Protein AF-A0A1Z9AT62-F1 (afdb_monomer_lite)

Radius of gyration: 22.99 Å; chains: 1; bounding box: 54×28×76 Å

Foldseek 3Di:
DPDPLLVVLVVVLVCLVVVLVVLVVQQQVCWDADPVRDIDGQQLSVLVSLLSQLVCVLVNLVSLCVVLDDCLPVPDDVVLCPDPVNVVVQQVPQDDVHTNVVSNVVSPVSSCCRPDPNVVVVNVCSQCVVHHSVVSVVSNVVSDDCVVVVVVVCVVVVND

Secondary structure (DSSP, 8-state):
--SHHHHHHHHHHHHHHHHHHHHHHHHHHT-EE-TTS-EE--HHHHHHHHHHHHHHHHHHHHHHHHHH-THHHH---HHHHH-TTTHHHHHHHH-SSS-HHHHHHHHHHHHHHHTSHHHHHHHHHHHHBTB-HHHHHHHHHHH---HHHHHHHHHHTT--

Structure (mmCIF, N/CA/C/O backbone):
data_AF-A0A1Z9AT62-F1
#
_entry.id   AF-A0A1Z9AT62-F1
#
loop_
_atom_site.group_PDB
_atom_site.id
_atom_site.type_symbol
_atom_site.label_atom_id
_atom_site.label_alt_id
_atom_site.label_comp_id
_atom_site.label_asym_id
_atom_site.label_entity_id
_atom_site.label_seq_id
_atom_site.pdbx_PDB_ins_code
_atom_site.Cartn_x
_atom_site.Cartn_y
_atom_site.Cartn_z
_atom_site.occupancy
_atom_site.B_iso_or_equiv
_atom_site.auth_seq_id
_atom_site.auth_comp_id
_atom_site.auth_asym_id
_atom_site.auth_atom_id
_atom_site.pdbx_PDB_model_num
ATOM 1 N N . PRO A 1 1 ? -19.059 -6.037 0.243 1.00 69.62 1 PRO A N 1
ATOM 2 C CA . PRO A 1 1 ? -19.480 -4.830 1.006 1.00 69.62 1 PRO A CA 1
ATOM 3 C C . PRO A 1 1 ? -20.697 -4.145 0.364 1.00 69.62 1 PRO A C 1
ATOM 5 O O . PRO A 1 1 ? -20.723 -4.011 -0.854 1.00 69.62 1 PRO A O 1
ATOM 8 N N . LYS A 1 2 ? -21.699 -3.736 1.160 1.00 81.12 2 LYS A N 1
ATOM 9 C CA . LYS A 1 2 ? -22.894 -3.030 0.647 1.00 81.12 2 LYS A CA 1
ATOM 10 C C . LYS A 1 2 ? -22.625 -1.551 0.320 1.00 81.12 2 LYS A C 1
ATOM 12 O O . LYS A 1 2 ? -23.268 -1.010 -0.569 1.00 81.12 2 LYS A O 1
ATOM 17 N N . ALA A 1 3 ? -21.666 -0.918 1.000 1.00 91.31 3 ALA A N 1
ATOM 18 C CA . ALA A 1 3 ? -21.264 0.463 0.738 1.00 91.31 3 ALA A CA 1
ATOM 19 C C . ALA A 1 3 ? -20.315 0.548 -0.471 1.00 91.31 3 ALA A C 1
ATOM 21 O O . ALA A 1 3 ? -19.272 -0.111 -0.478 1.00 91.31 3 ALA A O 1
ATOM 22 N N . GLY A 1 4 ? -20.675 1.363 -1.471 1.00 94.31 4 GLY A N 1
ATOM 23 C CA . GLY A 1 4 ? -19.898 1.549 -2.706 1.00 94.31 4 GLY A CA 1
ATOM 24 C C . GLY A 1 4 ? -18.479 2.044 -2.436 1.00 94.31 4 GLY A C 1
ATOM 25 O O . GLY A 1 4 ? -17.523 1.361 -2.782 1.00 94.31 4 GLY A O 1
ATOM 26 N N . HIS A 1 5 ? -18.342 3.126 -1.665 1.00 94.81 5 HIS A N 1
ATOM 27 C CA . HIS A 1 5 ? -17.033 3.712 -1.361 1.00 94.81 5 HIS A CA 1
ATOM 28 C C . HIS A 1 5 ? -16.060 2.741 -0.664 1.00 94.81 5 HIS A C 1
ATOM 30 O O . HIS A 1 5 ? -14.856 2.856 -0.848 1.00 94.81 5 HIS A O 1
ATOM 36 N N . ILE A 1 6 ? -16.540 1.767 0.125 1.00 97.12 6 ILE A N 1
ATOM 37 C CA . ILE A 1 6 ? -15.666 0.741 0.727 1.00 97.12 6 ILE A CA 1
ATOM 38 C C . ILE A 1 6 ? -15.163 -0.238 -0.337 1.00 97.12 6 ILE A C 1
ATOM 40 O O . ILE A 1 6 ? -14.013 -0.661 -0.290 1.00 97.12 6 ILE A O 1
ATOM 44 N N . ARG A 1 7 ? -16.008 -0.611 -1.306 1.00 96.69 7 ARG A N 1
ATOM 45 C CA . ARG A 1 7 ? -15.593 -1.486 -2.412 1.00 96.69 7 ARG A CA 1
ATOM 46 C C . ARG A 1 7 ? -14.514 -0.832 -3.262 1.00 96.69 7 ARG A C 1
ATOM 48 O O . ARG A 1 7 ? -13.558 -1.513 -3.613 1.00 96.69 7 ARG A O 1
ATOM 55 N N . ASP A 1 8 ? -14.662 0.456 -3.543 1.00 97.56 8 ASP A N 1
ATOM 56 C CA . ASP A 1 8 ? -13.705 1.204 -4.359 1.00 97.56 8 ASP A CA 1
ATOM 57 C C . ASP A 1 8 ? -12.339 1.273 -3.666 1.00 97.56 8 ASP A C 1
ATOM 59 O O . ASP A 1 8 ? -11.313 0.962 -4.269 1.00 97.56 8 ASP A O 1
ATOM 63 N N . LYS A 1 9 ? -12.329 1.556 -2.357 1.00 98.06 9 LYS A N 1
ATOM 64 C CA . LYS A 1 9 ? -11.110 1.538 -1.533 1.00 98.06 9 LYS A CA 1
ATOM 65 C C . LYS A 1 9 ? -10.441 0.164 -1.499 1.00 98.06 9 LYS A C 1
ATOM 67 O O . LYS A 1 9 ? -9.229 0.066 -1.661 1.00 98.06 9 LYS A O 1
ATOM 72 N N . LEU A 1 10 ? -11.220 -0.907 -1.330 1.00 97.94 10 LEU A N 1
ATOM 73 C CA . LEU A 1 10 ? -10.692 -2.273 -1.371 1.00 97.94 10 LEU A CA 1
ATOM 74 C C . LEU A 1 10 ? -10.097 -2.609 -2.742 1.00 97.94 10 LEU A C 1
ATOM 76 O O . LEU A 1 10 ? -9.030 -3.208 -2.804 1.00 97.94 10 LEU A O 1
ATOM 80 N N . ALA A 1 11 ? -10.748 -2.202 -3.832 1.00 98.19 11 ALA A N 1
ATOM 81 C CA . ALA A 1 11 ? -10.216 -2.395 -5.176 1.00 98.19 11 ALA A CA 1
ATOM 82 C C . ALA A 1 11 ? -8.887 -1.645 -5.374 1.00 98.19 11 ALA A C 1
ATOM 84 O O . ALA A 1 11 ? -7.952 -2.212 -5.940 1.00 98.19 11 ALA A O 1
ATOM 85 N N . ALA A 1 12 ? -8.768 -0.416 -4.861 1.00 98.44 12 ALA A N 1
ATOM 86 C CA . ALA A 1 12 ? -7.524 0.351 -4.896 1.00 98.44 12 ALA A CA 1
ATOM 87 C C . ALA A 1 12 ? -6.397 -0.331 -4.097 1.00 98.44 12 ALA A C 1
ATOM 89 O O . ALA A 1 12 ? -5.295 -0.498 -4.616 1.00 98.44 12 ALA A O 1
ATOM 90 N N . LEU A 1 13 ? -6.688 -0.799 -2.877 1.00 98.56 13 LEU A N 1
ATOM 91 C CA . LEU A 1 13 ? -5.729 -1.526 -2.0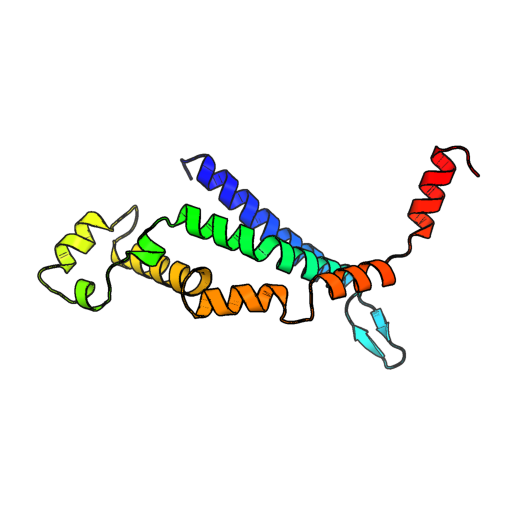34 1.00 98.56 13 LEU A CA 1
ATOM 92 C C . LEU A 1 13 ? -5.254 -2.834 -2.681 1.00 98.56 13 LEU A C 1
ATOM 94 O O . LEU A 1 13 ? -4.056 -3.110 -2.691 1.00 98.56 13 LEU A O 1
ATOM 98 N N . ILE A 1 14 ? -6.176 -3.614 -3.255 1.00 98.56 14 ILE A N 1
ATOM 99 C CA . ILE A 1 14 ? -5.847 -4.841 -3.996 1.00 98.56 14 ILE A CA 1
ATOM 100 C C . ILE A 1 14 ? -4.960 -4.499 -5.191 1.00 98.56 14 ILE A C 1
ATOM 102 O O . ILE A 1 14 ? -3.915 -5.114 -5.376 1.00 98.56 14 ILE A O 1
ATOM 106 N N . THR A 1 15 ? -5.337 -3.489 -5.975 1.00 98.69 15 THR A N 1
ATOM 107 C CA . THR A 1 15 ? -4.572 -3.082 -7.160 1.00 98.69 15 THR A CA 1
ATOM 108 C C . THR A 1 15 ? -3.154 -2.670 -6.788 1.00 98.69 15 THR A C 1
ATOM 110 O O . THR A 1 15 ? -2.207 -3.089 -7.447 1.00 98.69 15 THR A O 1
ATOM 113 N N . TYR A 1 16 ? -2.989 -1.895 -5.716 1.00 98.62 16 TYR A N 1
ATOM 114 C CA . TYR A 1 16 ? -1.680 -1.502 -5.205 1.00 98.62 16 TYR A CA 1
ATOM 115 C C . TYR A 1 16 ? -0.835 -2.719 -4.801 1.00 98.62 16 TYR A C 1
ATOM 117 O O . TYR A 1 16 ? 0.280 -2.881 -5.300 1.00 98.62 16 TYR A O 1
ATOM 125 N N . ALA A 1 17 ? -1.376 -3.603 -3.957 1.00 98.44 17 ALA A N 1
ATOM 126 C CA . ALA A 1 17 ? -0.648 -4.769 -3.465 1.00 98.44 17 ALA A CA 1
ATOM 127 C C . ALA A 1 17 ? -0.262 -5.738 -4.597 1.00 98.44 17 ALA A C 1
ATOM 129 O O . ALA A 1 17 ? 0.891 -6.166 -4.680 1.00 98.44 17 ALA A O 1
ATOM 130 N N . GLU A 1 18 ? -1.198 -6.042 -5.500 1.00 98.69 18 GLU A N 1
ATOM 131 C CA . GLU A 1 18 ? -0.943 -6.933 -6.636 1.00 98.69 18 GLU A CA 1
ATOM 132 C C . GLU A 1 18 ? -0.000 -6.307 -7.671 1.00 98.69 18 GLU A C 1
ATOM 134 O O . GLU A 1 18 ? 0.795 -7.024 -8.270 1.00 98.69 18 GLU A O 1
ATOM 139 N N . SER A 1 19 ? -0.008 -4.980 -7.850 1.00 98.62 19 SER A N 1
ATOM 140 C CA . SER A 1 19 ? 0.947 -4.307 -8.746 1.00 98.62 19 SER A CA 1
ATOM 141 C C . SER A 1 19 ? 2.383 -4.442 -8.246 1.00 98.62 19 SER A C 1
ATOM 143 O O . SER A 1 19 ? 3.280 -4.754 -9.029 1.00 98.62 19 SER A O 1
ATOM 145 N N . VAL A 1 20 ? 2.609 -4.249 -6.941 1.00 98.25 20 VAL A N 1
ATOM 146 C CA . VAL A 1 20 ? 3.934 -4.448 -6.337 1.00 98.25 20 VAL A CA 1
ATOM 147 C C . VAL A 1 20 ? 4.359 -5.911 -6.478 1.00 98.25 20 VAL A C 1
ATOM 149 O O . VAL A 1 20 ? 5.459 -6.169 -6.962 1.00 98.25 20 VAL A O 1
ATOM 152 N N . ARG A 1 21 ? 3.476 -6.867 -6.148 1.00 98.56 21 ARG A N 1
ATOM 153 C CA . ARG A 1 21 ? 3.768 -8.306 -6.271 1.00 98.56 21 ARG A CA 1
ATOM 154 C C . ARG A 1 21 ? 4.111 -8.708 -7.705 1.00 98.56 21 ARG A C 1
ATOM 156 O O . ARG A 1 21 ? 5.128 -9.361 -7.919 1.00 98.56 21 ARG A O 1
ATOM 163 N N . ALA A 1 22 ? 3.320 -8.269 -8.682 1.00 98.75 22 ALA A N 1
ATOM 164 C CA . ALA A 1 22 ? 3.564 -8.558 -10.089 1.00 98.75 22 ALA A CA 1
ATOM 165 C C . ALA A 1 22 ? 4.928 -8.024 -10.554 1.00 98.75 22 ALA A C 1
ATOM 167 O O . ALA A 1 22 ? 5.658 -8.722 -11.254 1.00 98.75 22 ALA A O 1
ATOM 168 N N . LEU A 1 23 ? 5.316 -6.811 -10.141 1.00 98.44 23 LEU A N 1
ATOM 169 C CA . LEU A 1 23 ? 6.639 -6.266 -10.457 1.00 98.44 23 LEU A CA 1
ATOM 170 C C . LEU A 1 23 ? 7.762 -7.075 -9.791 1.00 98.44 23 LEU A C 1
ATOM 172 O O . LEU A 1 23 ? 8.769 -7.357 -10.438 1.00 98.44 23 LEU A O 1
ATOM 176 N N . THR A 1 24 ? 7.588 -7.499 -8.538 1.00 97.81 24 THR A N 1
ATOM 177 C CA . THR A 1 24 ? 8.560 -8.353 -7.839 1.00 97.81 24 THR A CA 1
ATOM 178 C C . THR A 1 24 ? 8.747 -9.700 -8.543 1.00 97.81 24 THR A C 1
ATOM 180 O O . THR A 1 24 ? 9.880 -10.112 -8.790 1.00 97.81 24 THR A O 1
ATOM 183 N N . GLU A 1 25 ? 7.660 -10.369 -8.926 1.00 98.44 25 GLU A N 1
ATOM 184 C CA . GLU A 1 25 ? 7.722 -11.631 -9.673 1.00 98.44 25 GLU A CA 1
ATOM 185 C C . GLU A 1 25 ? 8.384 -11.439 -11.042 1.00 98.44 25 GLU A C 1
ATOM 187 O O . GLU A 1 25 ? 9.259 -12.212 -11.431 1.00 98.44 25 GLU A O 1
ATOM 192 N N . MET A 1 26 ? 8.047 -10.359 -11.750 1.00 98.56 26 MET A N 1
ATOM 193 C CA . MET A 1 26 ? 8.675 -10.027 -13.028 1.00 98.56 26 MET A CA 1
ATOM 194 C C . MET A 1 26 ? 10.176 -9.749 -12.898 1.00 98.56 26 MET A C 1
ATOM 196 O O . MET A 1 26 ? 10.932 -10.092 -13.809 1.00 98.56 26 MET A O 1
ATOM 200 N N . ALA A 1 27 ? 10.624 -9.164 -11.786 1.00 98.12 27 ALA A N 1
ATOM 201 C CA . ALA A 1 27 ? 12.043 -8.955 -11.523 1.00 98.12 27 ALA A CA 1
ATOM 202 C C . ALA A 1 27 ? 12.792 -10.285 -11.356 1.00 98.12 27 ALA A C 1
ATOM 204 O O . ALA A 1 27 ? 13.911 -10.420 -11.853 1.00 98.12 27 ALA A O 1
ATOM 205 N N . ALA A 1 28 ? 12.160 -11.279 -10.725 1.00 97.56 28 ALA A N 1
ATOM 206 C CA . ALA A 1 28 ? 12.704 -12.629 -10.620 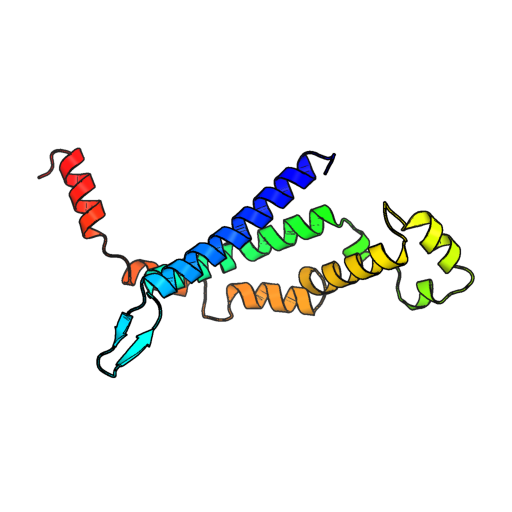1.00 97.56 28 ALA A CA 1
ATOM 207 C C . ALA A 1 28 ? 12.715 -13.349 -11.979 1.00 97.56 28 ALA A C 1
ATOM 209 O O . ALA A 1 28 ? 13.735 -13.916 -12.364 1.00 97.56 28 ALA A O 1
ATOM 210 N N . LEU A 1 29 ? 11.622 -13.270 -12.748 1.00 98.25 29 LEU A N 1
ATOM 211 C CA . LEU A 1 29 ? 11.515 -13.896 -14.074 1.00 98.25 29 LEU A CA 1
ATOM 212 C C . LEU A 1 29 ? 12.528 -13.339 -15.083 1.00 98.25 29 LEU A C 1
ATOM 214 O O . LEU A 1 29 ? 13.013 -14.070 -15.943 1.00 98.25 29 LEU A O 1
ATOM 218 N N . ARG A 1 30 ? 12.849 -12.046 -14.986 1.00 97.31 30 ARG A N 1
ATOM 219 C CA . ARG A 1 30 ? 13.865 -11.371 -15.812 1.00 97.31 30 ARG A CA 1
ATOM 220 C C . ARG A 1 30 ? 15.274 -11.437 -15.214 1.00 97.31 30 ARG A C 1
ATOM 222 O O . ARG A 1 30 ? 16.179 -10.782 -15.734 1.00 97.31 30 ARG A O 1
ATOM 229 N N . GLY A 1 31 ? 15.442 -12.177 -14.117 1.00 97.00 31 GLY A N 1
ATOM 230 C CA . GLY A 1 31 ? 16.702 -12.306 -13.402 1.00 97.00 31 GLY A CA 1
ATOM 231 C C . GLY A 1 31 ? 17.849 -12.754 -14.304 1.00 97.00 31 GLY A C 1
ATOM 232 O O . GLY A 1 31 ? 17.659 -13.375 -15.352 1.00 97.00 31 GLY A O 1
ATOM 233 N N . ARG A 1 32 ? 19.065 -12.402 -13.898 1.00 95.44 32 ARG A N 1
ATOM 234 C CA . ARG A 1 32 ? 20.296 -12.668 -14.646 1.00 95.44 32 ARG A CA 1
ATOM 235 C C . ARG A 1 32 ? 21.295 -13.377 -13.749 1.00 95.44 32 ARG A C 1
ATOM 237 O O . ARG A 1 32 ? 21.200 -13.312 -12.528 1.00 95.44 32 ARG A O 1
ATOM 244 N N . ILE A 1 33 ? 22.257 -14.045 -14.371 1.00 97.25 33 ILE A N 1
ATOM 245 C CA . ILE A 1 33 ? 23.402 -14.649 -13.693 1.00 97.25 33 ILE A CA 1
ATOM 246 C C . ILE A 1 33 ? 24.626 -13.811 -14.056 1.00 97.25 33 ILE A C 1
ATOM 248 O O . ILE A 1 33 ? 24.822 -13.485 -15.229 1.00 97.25 33 ILE A O 1
ATOM 252 N N . ASP A 1 34 ? 25.404 -13.399 -13.059 1.00 95.44 34 ASP A N 1
ATOM 253 C CA . ASP A 1 34 ? 26.637 -12.648 -13.283 1.00 95.44 34 ASP A CA 1
ATOM 254 C C . ASP A 1 34 ? 27.804 -13.551 -13.737 1.00 95.44 34 ASP A C 1
ATOM 256 O O . ASP A 1 34 ? 27.672 -14.766 -13.896 1.00 95.44 34 ASP A O 1
ATOM 260 N N . LEU A 1 35 ? 28.979 -12.953 -13.951 1.00 95.69 35 LEU A N 1
ATOM 261 C CA . LEU A 1 35 ? 30.181 -13.675 -14.391 1.00 95.69 35 LEU A CA 1
ATOM 262 C C . LEU A 1 35 ? 30.710 -14.684 -13.353 1.00 95.69 35 LEU A C 1
ATOM 264 O O . LEU A 1 35 ? 31.538 -15.526 -13.695 1.00 95.69 35 LEU A O 1
ATOM 268 N N . HIS A 1 36 ? 30.248 -14.607 -12.103 1.00 96.81 36 HIS A N 1
ATOM 269 C CA . HIS A 1 36 ? 30.628 -15.489 -11.001 1.00 96.81 36 HIS A CA 1
ATOM 270 C C . HIS A 1 36 ? 29.582 -16.579 -10.730 1.00 96.81 36 HIS A C 1
ATOM 272 O O . HIS A 1 36 ? 29.751 -17.368 -9.801 1.00 96.81 36 HIS A O 1
ATOM 278 N N . GLY A 1 37 ? 28.517 -16.654 -11.534 1.00 96.94 37 GLY A N 1
ATOM 279 C CA . GLY A 1 37 ? 27.444 -17.626 -11.347 1.00 96.94 37 GLY A CA 1
ATOM 280 C C . GLY A 1 37 ? 26.405 -17.212 -10.301 1.00 96.94 37 GLY A C 1
ATOM 281 O O . GLY A 1 37 ? 25.582 -18.039 -9.912 1.00 96.94 37 GLY A O 1
ATOM 282 N N . ILE A 1 38 ? 26.412 -15.955 -9.843 1.00 97.50 38 ILE A N 1
ATOM 283 C CA . ILE A 1 38 ? 25.456 -15.444 -8.858 1.00 97.50 38 ILE A CA 1
ATOM 284 C C . ILE A 1 38 ? 24.206 -14.949 -9.588 1.00 97.50 38 ILE A C 1
ATOM 286 O O . ILE A 1 38 ? 24.267 -14.048 -10.427 1.00 97.50 38 ILE A O 1
ATOM 290 N N . ALA A 1 39 ? 23.056 -15.540 -9.261 1.00 97.50 39 ALA A N 1
ATOM 291 C CA . ALA A 1 39 ? 21.763 -15.086 -9.755 1.00 97.50 39 ALA A CA 1
ATOM 292 C C . ALA A 1 39 ? 21.301 -13.826 -9.005 1.00 97.50 39 ALA A C 1
ATOM 294 O O . ALA A 1 39 ? 21.336 -13.782 -7.775 1.00 97.50 39 ALA A O 1
ATOM 295 N N . TYR A 1 40 ? 20.824 -12.822 -9.737 1.00 96.69 40 TYR A N 1
ATOM 296 C CA . TYR A 1 40 ? 20.268 -11.586 -9.187 1.00 96.69 40 TYR A CA 1
ATOM 297 C C . TYR A 1 40 ? 19.038 -11.130 -9.994 1.00 96.69 40 TYR A C 1
ATOM 299 O O . TYR A 1 40 ? 18.930 -11.437 -11.187 1.00 96.69 40 TYR A O 1
ATOM 307 N N . PRO A 1 41 ? 18.076 -10.427 -9.367 1.00 97.00 41 PRO A N 1
ATOM 308 C CA . PRO A 1 41 ? 16.861 -9.992 -10.048 1.00 97.00 41 PRO A CA 1
ATOM 309 C C . PRO A 1 41 ? 17.148 -8.873 -11.056 1.00 97.00 41 PRO A C 1
ATOM 311 O O . PRO A 1 41 ? 18.126 -8.137 -10.931 1.00 97.00 41 PRO A O 1
ATOM 314 N N . ASP A 1 42 ? 16.267 -8.706 -12.042 1.00 97.06 42 ASP A N 1
ATOM 315 C CA . ASP A 1 42 ? 16.383 -7.630 -13.029 1.00 97.06 42 ASP A CA 1
ATOM 316 C C . ASP A 1 42 ? 16.378 -6.242 -12.355 1.00 97.06 42 ASP A C 1
ATOM 318 O O . ASP A 1 42 ? 15.386 -5.884 -11.702 1.00 97.06 42 ASP A O 1
ATOM 322 N N . PRO A 1 43 ? 17.442 -5.428 -12.515 1.00 94.38 43 PRO A N 1
ATOM 323 C CA . PRO A 1 43 ? 17.559 -4.155 -11.808 1.00 94.38 43 PRO A CA 1
ATOM 324 C C . PRO A 1 43 ? 16.452 -3.157 -12.151 1.00 94.38 43 PRO A C 1
ATOM 326 O O . PRO A 1 43 ? 15.953 -2.472 -11.256 1.00 94.38 43 PRO A O 1
ATOM 329 N N . LEU A 1 44 ? 16.033 -3.084 -13.419 1.00 96.56 44 LEU A N 1
ATOM 330 C CA . LEU A 1 44 ? 14.977 -2.165 -13.848 1.00 96.5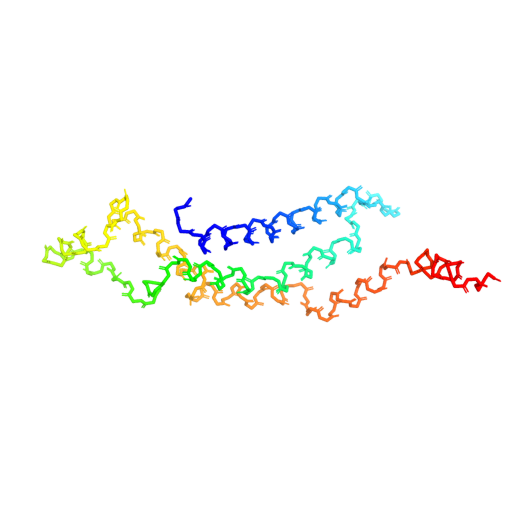6 44 LEU A CA 1
ATOM 331 C C . LEU A 1 44 ? 13.665 -2.485 -13.128 1.00 96.56 44 LEU A C 1
ATOM 333 O O . LEU A 1 44 ? 13.097 -1.629 -12.450 1.00 96.56 44 LEU A O 1
ATOM 337 N N . THR A 1 45 ? 13.209 -3.730 -13.243 1.00 97.31 45 THR A N 1
ATOM 338 C CA . THR A 1 45 ? 11.922 -4.154 -12.684 1.00 97.31 45 THR A CA 1
ATOM 339 C C . THR A 1 45 ? 11.941 -4.125 -11.151 1.00 97.31 45 THR A C 1
ATOM 341 O O . THR A 1 45 ? 10.958 -3.717 -10.534 1.00 97.31 45 THR A O 1
ATOM 344 N N . THR A 1 46 ? 13.081 -4.447 -10.527 1.00 96.19 46 THR A N 1
ATOM 345 C CA . THR A 1 46 ? 13.270 -4.319 -9.071 1.00 96.19 46 THR A CA 1
ATOM 346 C C . THR A 1 46 ? 13.063 -2.879 -8.606 1.00 96.19 46 THR A C 1
ATOM 348 O O . THR A 1 46 ? 12.273 -2.629 -7.698 1.00 96.19 46 THR A O 1
ATOM 351 N N . ASN A 1 47 ? 13.718 -1.905 -9.248 1.00 95.88 47 ASN A N 1
ATOM 352 C CA . ASN A 1 47 ? 13.561 -0.499 -8.866 1.00 95.88 47 ASN A CA 1
ATOM 353 C C . ASN A 1 47 ? 12.156 0.038 -9.181 1.00 95.88 47 ASN A C 1
ATOM 355 O O . ASN A 1 47 ? 11.645 0.864 -8.431 1.00 95.88 47 ASN A O 1
ATOM 359 N N . MET A 1 48 ? 11.490 -0.466 -10.227 1.00 96.81 48 MET A N 1
ATOM 360 C CA . MET A 1 48 ? 10.078 -0.155 -10.475 1.00 96.81 48 MET A CA 1
ATOM 361 C C . MET A 1 48 ? 9.162 -0.668 -9.355 1.00 96.81 48 MET A C 1
ATOM 363 O O . MET A 1 48 ? 8.250 0.055 -8.950 1.00 96.81 48 MET A O 1
ATOM 367 N N . ALA A 1 49 ? 9.390 -1.883 -8.841 1.00 96.69 49 ALA A N 1
ATOM 368 C CA . ALA A 1 49 ? 8.614 -2.445 -7.731 1.00 96.69 49 ALA A CA 1
ATOM 369 C C . ALA A 1 49 ? 8.758 -1.585 -6.469 1.00 96.69 49 ALA A C 1
ATOM 371 O O . ALA A 1 49 ? 7.756 -1.172 -5.883 1.00 96.69 49 ALA A O 1
ATOM 372 N N . LYS A 1 50 ? 10.004 -1.251 -6.114 1.00 95.31 50 LYS A N 1
ATOM 373 C CA . LYS A 1 50 ? 10.335 -0.390 -4.973 1.00 95.31 50 LYS A CA 1
ATOM 374 C C . LYS A 1 50 ? 9.679 0.982 -5.073 1.00 95.31 50 LYS A C 1
ATOM 376 O O . LYS A 1 50 ? 8.950 1.378 -4.168 1.00 95.31 50 LYS A O 1
ATOM 381 N N . PHE A 1 51 ? 9.837 1.642 -6.221 1.00 95.75 51 PHE A N 1
ATOM 382 C CA . PHE A 1 51 ? 9.242 2.950 -6.473 1.00 95.75 51 PHE A CA 1
ATOM 383 C C . PHE A 1 51 ? 7.715 2.914 -6.359 1.00 95.75 51 PHE A C 1
ATOM 385 O O . PHE A 1 51 ? 7.109 3.788 -5.738 1.00 95.75 51 PHE A O 1
ATOM 392 N N . THR A 1 52 ? 7.086 1.883 -6.931 1.00 96.50 52 THR A N 1
ATOM 393 C CA . THR A 1 52 ? 5.629 1.694 -6.874 1.00 96.50 52 THR A CA 1
ATOM 394 C C . THR A 1 52 ? 5.159 1.510 -5.433 1.00 96.50 52 THR A C 1
ATOM 396 O O . THR A 1 52 ? 4.202 2.162 -5.013 1.00 96.50 52 THR A O 1
ATOM 399 N N . PHE A 1 53 ? 5.859 0.677 -4.658 1.00 97.06 53 PHE A N 1
ATOM 400 C CA . PHE A 1 53 ? 5.590 0.477 -3.238 1.00 97.06 53 PHE A CA 1
ATOM 401 C C . PHE A 1 53 ? 5.721 1.787 -2.453 1.00 97.06 53 PHE A C 1
ATOM 403 O O . PHE A 1 53 ? 4.735 2.233 -1.862 1.00 97.06 53 PHE A O 1
ATOM 410 N N . ALA A 1 54 ? 6.891 2.429 -2.496 1.00 95.81 54 ALA A N 1
ATOM 411 C CA . ALA A 1 54 ? 7.202 3.618 -1.707 1.00 95.81 54 ALA A CA 1
ATOM 412 C C . ALA A 1 54 ? 6.237 4.770 -2.015 1.00 95.81 54 ALA A C 1
ATOM 414 O O . ALA A 1 54 ? 5.729 5.435 -1.109 1.00 95.81 54 ALA A O 1
ATOM 415 N N . LYS A 1 55 ? 5.925 4.979 -3.302 1.00 94.44 55 LYS A N 1
ATOM 416 C CA . LYS A 1 55 ? 5.040 6.063 -3.732 1.00 94.44 55 LYS A CA 1
ATOM 417 C C . LYS A 1 55 ? 3.577 5.837 -3.344 1.00 94.44 55 LYS A C 1
ATOM 419 O O . LYS A 1 55 ? 2.881 6.817 -3.085 1.00 94.44 55 LYS A O 1
ATOM 424 N N . GLY A 1 56 ? 3.119 4.584 -3.309 1.00 96.44 56 GLY A N 1
ATOM 425 C CA . GLY A 1 56 ? 1.733 4.230 -2.986 1.00 96.44 56 GLY A CA 1
ATOM 426 C C . GLY A 1 56 ? 1.461 3.935 -1.508 1.00 96.44 56 GLY A C 1
ATOM 427 O O . GLY A 1 56 ? 0.302 3.930 -1.103 1.00 96.44 56 GLY A O 1
ATOM 428 N N . PHE A 1 57 ? 2.495 3.720 -0.686 1.00 97.38 57 PHE A N 1
ATOM 429 C CA . PHE A 1 57 ? 2.327 3.232 0.690 1.00 97.38 57 PHE A CA 1
ATOM 430 C C . PHE A 1 57 ? 1.445 4.140 1.556 1.00 97.38 57 PHE A C 1
ATOM 432 O O . PHE A 1 57 ? 0.549 3.668 2.249 1.00 97.38 57 PHE A O 1
ATOM 439 N N . HIS A 1 58 ? 1.664 5.454 1.490 1.00 97.62 58 HIS A N 1
ATOM 440 C CA . HIS A 1 58 ? 0.960 6.412 2.347 1.00 97.62 58 HIS A CA 1
ATOM 441 C C . HIS A 1 58 ? -0.514 6.548 1.953 1.00 97.62 58 HIS A C 1
ATOM 443 O O . HIS A 1 58 ? -1.376 6.641 2.822 1.00 97.62 58 HIS A O 1
ATOM 449 N N . GLU A 1 59 ? -0.805 6.483 0.652 1.00 98.19 59 GLU A N 1
ATOM 450 C CA . GLU A 1 59 ? -2.174 6.426 0.136 1.00 98.19 59 GLU A CA 1
ATOM 451 C C . GLU A 1 59 ? -2.867 5.144 0.619 1.00 98.19 59 GLU A C 1
ATOM 453 O O . GLU A 1 59 ? -3.973 5.194 1.147 1.00 98.19 59 GLU A O 1
ATOM 458 N N . ALA A 1 60 ? -2.198 3.990 0.523 1.00 98.44 60 ALA A N 1
ATOM 459 C CA . ALA A 1 60 ? -2.743 2.724 1.008 1.00 98.44 60 ALA A CA 1
ATOM 460 C C . ALA A 1 60 ? -3.049 2.768 2.517 1.00 98.44 60 ALA A C 1
ATOM 462 O O . ALA A 1 60 ? -4.122 2.338 2.943 1.00 98.44 60 ALA A O 1
ATOM 463 N N . VAL A 1 61 ? -2.151 3.345 3.322 1.00 98.38 61 VAL A N 1
ATOM 464 C CA . VAL A 1 61 ? -2.379 3.577 4.756 1.00 98.38 61 VAL A CA 1
ATOM 465 C C . VAL A 1 61 ? -3.607 4.464 4.983 1.00 98.38 61 VAL A C 1
ATOM 467 O O . VAL A 1 61 ? -4.482 4.093 5.768 1.00 98.38 61 VAL A O 1
ATOM 470 N N . ALA A 1 62 ? -3.722 5.583 4.264 1.00 98.25 62 ALA A N 1
ATOM 471 C CA . ALA A 1 62 ? -4.863 6.489 4.378 1.00 98.25 62 ALA A CA 1
ATOM 472 C C . ALA A 1 62 ? -6.195 5.793 4.038 1.00 98.25 62 ALA A C 1
ATOM 474 O O . ALA A 1 62 ? -7.169 5.920 4.780 1.00 98.25 62 ALA A O 1
ATOM 475 N N . LEU A 1 63 ? -6.234 4.972 2.982 1.00 98.50 63 LEU A N 1
ATOM 476 C CA . LEU A 1 63 ? -7.432 4.218 2.593 1.00 98.50 63 LEU A CA 1
ATOM 477 C C . LEU A 1 63 ? -7.881 3.224 3.678 1.00 98.50 63 LEU A C 1
ATOM 479 O O . LEU A 1 63 ? -9.085 3.063 3.905 1.00 98.50 63 LEU A O 1
ATOM 483 N N . VAL A 1 64 ? -6.936 2.566 4.360 1.00 98.25 64 VAL A N 1
ATOM 484 C CA . VAL A 1 64 ? -7.233 1.683 5.503 1.00 98.25 64 VAL A CA 1
ATOM 485 C C . VAL A 1 64 ? -7.779 2.490 6.683 1.00 98.25 64 VAL A C 1
ATOM 487 O O . VAL A 1 64 ? -8.801 2.109 7.259 1.00 98.25 64 VAL A O 1
ATOM 490 N N . GLN A 1 65 ? -7.154 3.623 7.014 1.00 98.00 65 GLN A N 1
ATOM 491 C CA . GLN A 1 65 ? -7.611 4.511 8.087 1.00 98.00 65 GLN A CA 1
ATOM 492 C C . GLN A 1 65 ? -9.024 5.049 7.821 1.00 98.00 65 GLN A C 1
ATOM 494 O O . GLN A 1 65 ? -9.870 5.023 8.715 1.00 98.00 65 GLN A O 1
ATOM 499 N N . GLU A 1 66 ? -9.329 5.447 6.583 1.00 97.38 66 GLU A N 1
ATOM 500 C CA . GLU A 1 66 ? -10.674 5.867 6.181 1.00 97.38 66 GLU A CA 1
ATOM 501 C C . GLU A 1 66 ? -11.723 4.759 6.348 1.00 97.38 66 GLU A C 1
ATOM 503 O O . GLU A 1 66 ? -12.883 5.042 6.651 1.00 97.38 66 GLU A O 1
ATOM 508 N N . CYS A 1 67 ? -11.344 3.494 6.147 1.00 96.62 67 CYS A N 1
ATOM 509 C CA . CYS A 1 67 ? -12.252 2.368 6.364 1.00 96.62 67 CYS A CA 1
ATOM 510 C C . CYS A 1 67 ? -12.499 2.098 7.856 1.00 96.62 67 CYS A C 1
ATOM 512 O O . CYS A 1 67 ? -13.595 1.674 8.224 1.00 96.62 67 CYS A O 1
ATOM 514 N N . ALA A 1 68 ? -11.496 2.322 8.706 1.00 96.56 68 ALA A N 1
ATOM 515 C CA . ALA A 1 68 ? -11.570 2.070 10.143 1.00 96.56 68 ALA A CA 1
ATOM 516 C C . ALA A 1 68 ? -12.267 3.201 10.924 1.00 96.56 68 ALA A C 1
ATOM 518 O O . ALA A 1 68 ? -13.013 2.938 11.872 1.00 96.56 68 ALA A O 1
ATOM 519 N N . GLY A 1 69 ? -12.061 4.452 10.506 1.00 96.00 69 GLY A N 1
ATOM 520 C CA . GLY A 1 69 ? -12.602 5.643 11.155 1.00 96.00 69 GLY A CA 1
ATOM 521 C C . GLY A 1 69 ? -11.872 6.030 12.449 1.00 96.00 69 GLY A C 1
ATOM 522 O O . GLY A 1 69 ? -10.778 5.560 12.748 1.00 96.00 69 GLY A O 1
ATOM 523 N N . GLY A 1 70 ? -12.491 6.910 13.243 1.00 96.69 70 GLY A N 1
ATOM 524 C CA . GLY A 1 70 ? -11.840 7.567 14.389 1.00 96.69 70 GLY A CA 1
ATOM 525 C C . GLY A 1 70 ? -11.441 6.658 15.558 1.00 96.69 70 GLY A C 1
ATOM 526 O O . GLY A 1 70 ? -10.608 7.056 16.368 1.00 96.69 70 GLY A O 1
ATOM 527 N N . LEU A 1 71 ? -11.961 5.425 15.628 1.00 96.50 71 LEU A N 1
ATOM 528 C CA . LEU A 1 71 ? -11.609 4.470 16.691 1.00 96.50 71 LEU A CA 1
ATOM 529 C C . LEU A 1 71 ? -10.113 4.140 16.737 1.00 96.50 71 LEU A C 1
ATOM 531 O O . LEU A 1 71 ? -9.634 3.697 17.775 1.00 96.50 71 LEU A O 1
ATOM 535 N N . LEU A 1 72 ? -9.372 4.384 15.652 1.00 97.00 72 LEU A N 1
ATOM 536 C CA . LEU A 1 72 ? -7.920 4.210 15.636 1.00 97.00 72 LEU A CA 1
ATOM 537 C C . LEU A 1 72 ? -7.191 5.109 16.644 1.00 97.00 72 LEU A C 1
ATOM 539 O O . LEU A 1 72 ? -6.118 4.740 17.113 1.00 97.00 72 LEU A O 1
ATOM 543 N N . VAL A 1 73 ? -7.774 6.262 16.989 1.00 96.06 73 VAL A N 1
ATOM 544 C CA . VAL A 1 73 ? -7.185 7.226 17.936 1.00 96.06 73 VAL A CA 1
ATOM 545 C C . VAL A 1 73 ? -8.043 7.453 19.180 1.00 96.06 73 VAL A C 1
ATOM 547 O O . VAL A 1 73 ? -7.519 7.886 20.198 1.00 96.06 73 VAL A O 1
ATOM 550 N N . THR A 1 74 ? -9.344 7.150 19.126 1.00 95.69 74 THR A N 1
ATOM 551 C CA . THR A 1 74 ? -10.276 7.327 20.256 1.00 95.69 74 THR A CA 1
ATOM 552 C C . THR A 1 74 ? -10.773 6.017 20.870 1.00 95.69 74 THR A C 1
ATOM 554 O O . THR A 1 74 ? -11.688 6.035 21.693 1.00 95.69 74 THR A O 1
ATOM 557 N N . GLY A 1 75 ? -10.230 4.872 20.447 1.00 94.56 75 GLY A N 1
ATOM 558 C CA . GLY A 1 75 ? -10.628 3.566 20.966 1.00 94.56 75 GLY A CA 1
ATOM 559 C C . GLY A 1 75 ? -10.347 3.421 22.471 1.00 94.56 75 GLY A C 1
ATOM 560 O O . GLY A 1 75 ? -9.346 3.956 22.947 1.00 94.56 75 GLY A O 1
ATOM 561 N N . PRO A 1 76 ? -11.204 2.698 23.220 1.00 95.62 76 PRO A N 1
ATOM 562 C CA . PRO A 1 76 ? -10.997 2.450 24.646 1.00 95.62 76 PRO A CA 1
ATOM 563 C C . PRO A 1 76 ? -9.720 1.647 24.907 1.00 95.62 76 PRO A C 1
ATOM 565 O O . PRO A 1 76 ? -9.303 0.822 24.086 1.00 95.62 76 PRO A O 1
ATOM 568 N N . GLY A 1 77 ? -9.135 1.863 26.082 1.00 94.31 77 GLY A N 1
ATOM 569 C CA . GLY A 1 77 ? -7.968 1.127 26.547 1.00 94.31 77 GLY A CA 1
ATOM 570 C C . GLY A 1 77 ? -8.318 -0.235 27.151 1.00 94.31 77 GLY A C 1
ATOM 571 O O . GLY A 1 77 ? -9.480 -0.598 27.346 1.00 94.31 77 GLY A O 1
ATOM 572 N N . GLN A 1 78 ? -7.281 -0.997 27.507 1.00 95.00 78 GLN A N 1
ATOM 573 C CA . GLN A 1 78 ? -7.447 -2.275 28.207 1.00 95.00 78 GLN A CA 1
ATOM 574 C C . GLN A 1 78 ? -8.076 -2.096 29.600 1.00 95.00 78 GLN A C 1
ATOM 576 O O . GLN A 1 78 ? -8.809 -2.966 30.063 1.00 95.00 78 GLN A O 1
ATOM 581 N N . GLU A 1 79 ? -7.801 -0.971 30.261 1.00 97.19 79 GLU A N 1
ATOM 582 C CA . GLU A 1 79 ? -8.361 -0.624 31.571 1.00 97.19 79 GLU A CA 1
ATOM 583 C C . GLU A 1 79 ? -9.888 -0.482 31.503 1.00 97.19 79 GLU A C 1
ATOM 585 O O . GLU A 1 79 ? -10.597 -1.095 32.305 1.00 97.19 79 GLU A O 1
ATOM 590 N N . ASP A 1 80 ? -10.401 0.210 30.479 1.00 96.88 8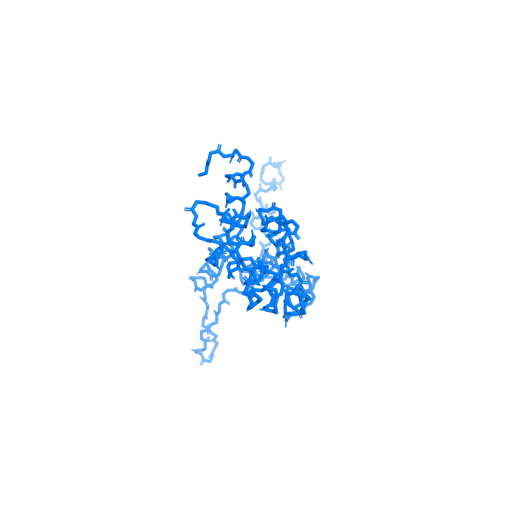0 ASP A N 1
ATOM 591 C CA . ASP A 1 80 ? -11.840 0.331 30.218 1.00 96.88 80 ASP A CA 1
ATOM 592 C C . ASP A 1 80 ? -12.477 -1.036 29.936 1.00 96.88 80 ASP A C 1
ATOM 594 O O . ASP A 1 80 ? -13.568 -1.340 30.420 1.00 96.88 80 ASP A O 1
ATOM 598 N N . TRP A 1 81 ? -11.784 -1.886 29.170 1.00 96.81 81 TRP A N 1
ATOM 599 C CA . TRP A 1 81 ? -12.256 -3.233 28.844 1.00 96.81 81 TRP A CA 1
ATOM 600 C C . TRP A 1 81 ? -12.310 -4.159 30.065 1.00 96.81 81 TRP A C 1
ATOM 602 O O . TRP A 1 81 ? -13.166 -5.040 30.144 1.00 96.81 81 TRP A O 1
ATOM 612 N N . ASN A 1 82 ? -11.401 -3.974 31.021 1.00 97.25 82 ASN A N 1
ATOM 613 C CA . ASN A 1 82 ? -11.341 -4.769 32.245 1.00 97.25 82 ASN A CA 1
ATOM 614 C C . ASN A 1 82 ? -12.302 -4.268 33.332 1.00 97.25 82 ASN A C 1
ATOM 616 O O . ASN A 1 82 ? -12.581 -5.011 34.274 1.00 97.25 82 ASN A O 1
ATOM 620 N N . SER A 1 83 ? -12.817 -3.042 33.216 1.00 98.25 83 SER A N 1
ATOM 621 C CA . SER A 1 83 ? -13.778 -2.484 34.167 1.00 98.25 83 SER A CA 1
ATOM 622 C C . SER A 1 83 ? -15.130 -3.211 34.082 1.00 98.25 83 SER A C 1
ATOM 624 O O . SER A 1 83 ? -15.774 -3.178 33.029 1.00 98.25 83 SER A O 1
ATOM 626 N N . PRO A 1 84 ? -15.623 -3.824 35.180 1.00 97.81 84 PRO A N 1
ATOM 627 C CA . PRO A 1 84 ? -16.931 -4.486 35.196 1.00 97.81 84 PRO A CA 1
ATOM 628 C C . PRO A 1 84 ? -18.104 -3.537 34.920 1.00 97.81 84 PRO A C 1
ATOM 630 O O . PRO A 1 84 ? -19.150 -3.978 34.451 1.00 97.81 84 PRO A O 1
ATOM 633 N N . GLU A 1 85 ? -17.935 -2.243 35.206 1.00 98.12 85 GLU A N 1
ATOM 634 C CA . GLU A 1 85 ? -18.946 -1.207 34.980 1.00 98.12 85 GLU A CA 1
ATOM 635 C C . GLU A 1 85 ? -18.955 -0.719 33.522 1.00 98.12 85 GLU A C 1
ATOM 637 O O . GLU A 1 85 ? -20.020 -0.546 32.930 1.00 98.12 85 GLU A O 1
ATOM 642 N N . ILE A 1 86 ? -17.774 -0.534 32.917 1.00 98.06 86 ILE A N 1
ATOM 643 C CA . ILE A 1 86 ? -17.637 0.038 31.567 1.00 98.06 86 ILE A CA 1
ATOM 644 C C . ILE A 1 86 ? -17.775 -1.040 30.485 1.00 98.06 86 ILE A C 1
ATOM 646 O O . ILE A 1 86 ? -18.406 -0.802 29.451 1.00 98.06 86 ILE A O 1
ATOM 650 N N . ARG A 1 87 ? -17.242 -2.247 30.710 1.00 97.62 87 ARG A N 1
ATOM 651 C CA . ARG A 1 87 ? -17.238 -3.332 29.718 1.00 97.62 87 ARG A CA 1
ATOM 652 C C . ARG A 1 87 ? -18.620 -3.630 29.116 1.00 97.62 87 ARG A C 1
ATOM 654 O O . ARG A 1 87 ? -18.690 -3.707 27.888 1.00 97.62 87 ARG A O 1
ATOM 661 N N . PRO A 1 88 ? -19.728 -3.718 29.884 1.00 98.25 88 PRO A N 1
ATOM 662 C CA . PRO A 1 88 ? -21.056 -3.941 29.304 1.00 98.25 88 PRO A CA 1
ATOM 663 C C . PRO A 1 88 ? -21.478 -2.848 28.307 1.00 98.25 88 PRO A C 1
ATOM 665 O O . PRO A 1 88 ? -22.169 -3.123 27.322 1.00 98.25 88 PRO A O 1
ATOM 668 N N . VAL A 1 89 ? -21.044 -1.601 28.527 1.00 98.12 89 VAL A N 1
ATOM 669 C CA . VAL A 1 89 ? -21.294 -0.464 27.627 1.00 98.12 89 VAL A CA 1
ATOM 670 C C . VAL A 1 89 ? -20.481 -0.616 26.339 1.00 98.12 89 VAL A C 1
ATOM 672 O O . VAL A 1 89 ? -21.032 -0.463 25.245 1.00 98.12 89 VAL A O 1
ATOM 675 N N . LEU A 1 90 ? -19.200 -0.978 26.448 1.00 98.06 90 LEU A N 1
ATOM 676 C CA . LEU A 1 90 ? -18.333 -1.228 25.291 1.00 98.06 90 LEU A CA 1
ATOM 677 C C . LEU A 1 90 ? -18.850 -2.395 24.445 1.00 98.06 90 LEU A C 1
ATOM 679 O O . LEU A 1 90 ? -18.970 -2.270 23.226 1.00 98.06 90 LEU A O 1
ATOM 683 N N . GLU A 1 91 ? -19.228 -3.505 25.081 1.00 98.06 91 GLU A N 1
ATOM 684 C CA . GLU A 1 91 ? -19.785 -4.679 24.404 1.00 98.06 91 GLU A CA 1
ATOM 685 C C . GLU A 1 91 ? -21.078 -4.348 23.645 1.00 98.06 91 GLU A C 1
ATOM 687 O O . GLU A 1 91 ? -21.289 -4.830 22.526 1.00 98.06 91 GLU A O 1
ATOM 692 N N . LYS A 1 92 ? -21.913 -3.462 24.204 1.00 97.81 92 LYS A N 1
ATOM 693 C CA . LYS A 1 92 ? -23.144 -2.986 23.565 1.00 97.81 92 LYS A CA 1
ATOM 694 C C . LYS A 1 92 ? -22.883 -2.074 22.364 1.00 97.81 92 LYS A C 1
ATOM 696 O O . LYS A 1 92 ? -23.523 -2.266 21.331 1.00 97.81 92 LYS A O 1
ATOM 701 N N . TYR A 1 93 ? -22.013 -1.070 22.494 1.00 97.50 93 TYR A N 1
ATOM 702 C CA . TYR A 1 93 ? -21.884 -0.001 21.490 1.00 97.50 93 TYR A CA 1
ATOM 703 C C . TYR A 1 93 ? -20.774 -0.223 20.461 1.00 97.50 93 TYR A C 1
ATOM 705 O O . TYR A 1 93 ? -20.868 0.297 19.350 1.00 97.50 93 TYR A O 1
ATOM 713 N N . LEU A 1 94 ? -19.744 -1.007 20.785 1.00 97.38 94 LEU A N 1
ATOM 714 C CA . LEU A 1 94 ? -18.621 -1.246 19.876 1.00 97.38 94 LEU A CA 1
ATOM 715 C C . LEU A 1 94 ? -18.777 -2.518 19.043 1.00 97.38 94 LEU A C 1
ATOM 717 O O . LEU A 1 94 ? -18.017 -2.714 18.097 1.00 97.38 94 LEU A O 1
ATOM 721 N N . ARG A 1 95 ? -19.790 -3.356 19.289 1.00 97.44 95 ARG A N 1
ATOM 722 C CA . ARG A 1 95 ? -20.091 -4.487 18.397 1.00 97.44 95 ARG A CA 1
ATOM 723 C C . ARG A 1 95 ? -20.419 -4.026 16.972 1.00 97.44 95 ARG A C 1
ATOM 725 O O . ARG A 1 95 ? -20.875 -2.909 16.738 1.00 97.44 95 ARG A O 1
ATOM 732 N N . GLY A 1 96 ? -20.201 -4.916 16.014 1.00 93.56 96 GLY A N 1
ATOM 733 C CA . GLY A 1 96 ? -20.641 -4.753 14.632 1.00 93.56 96 GLY A CA 1
ATOM 734 C C . GLY A 1 96 ? -21.425 -5.982 14.184 1.00 93.56 96 GLY A C 1
ATOM 735 O O . GLY A 1 96 ? -22.231 -6.529 14.939 1.00 93.56 96 GLY A O 1
ATOM 736 N N . ALA A 1 97 ? -21.129 -6.457 12.973 1.00 95.19 97 ALA A N 1
ATOM 737 C CA . ALA A 1 97 ? -21.530 -7.798 12.539 1.00 95.19 97 ALA A CA 1
ATOM 738 C C . ALA A 1 97 ? -20.872 -8.914 13.381 1.00 95.19 97 ALA A C 1
ATOM 740 O O . ALA A 1 97 ? -21.346 -10.044 13.375 1.00 95.19 97 ALA A O 1
ATOM 741 N N . VAL A 1 98 ? -19.811 -8.570 14.115 1.00 97.88 98 VAL A N 1
ATOM 742 C CA . VAL A 1 98 ? -19.047 -9.428 15.028 1.00 97.88 98 VAL A CA 1
ATOM 743 C C . VAL A 1 98 ? -19.094 -8.860 16.457 1.00 97.88 98 VAL A C 1
ATOM 745 O O . VAL A 1 98 ? -19.450 -7.681 16.628 1.00 97.88 98 VAL A O 1
ATOM 748 N N . PRO A 1 99 ? -18.757 -9.652 17.493 1.00 98.44 99 PRO A N 1
ATOM 749 C CA . PRO A 1 99 ? -18.640 -9.164 18.866 1.00 98.44 99 PRO A CA 1
ATOM 750 C C . PRO A 1 99 ? -17.687 -7.967 18.996 1.00 98.44 99 PRO A C 1
ATOM 752 O O . PRO A 1 99 ? -16.750 -7.807 18.214 1.00 98.44 99 PRO A O 1
ATOM 755 N N . ALA A 1 100 ? -17.917 -7.124 20.008 1.00 97.94 100 ALA A N 1
ATOM 756 C CA . ALA A 1 100 ? -17.105 -5.930 20.243 1.00 97.94 100 ALA A CA 1
ATOM 757 C C . ALA A 1 100 ? -15.616 -6.259 20.419 1.00 97.94 100 ALA A C 1
ATOM 759 O O . ALA A 1 100 ? -14.780 -5.567 19.850 1.00 97.94 100 ALA A O 1
ATOM 760 N N . GLU A 1 101 ? -15.288 -7.339 21.134 1.00 96.62 101 GLU A N 1
ATOM 761 C CA . GLU A 1 101 ? -13.897 -7.737 21.378 1.00 96.62 101 GLU A CA 1
ATOM 762 C C . GLU A 1 101 ? -13.142 -8.009 20.072 1.00 96.62 101 GLU A C 1
ATOM 764 O O . GLU A 1 101 ?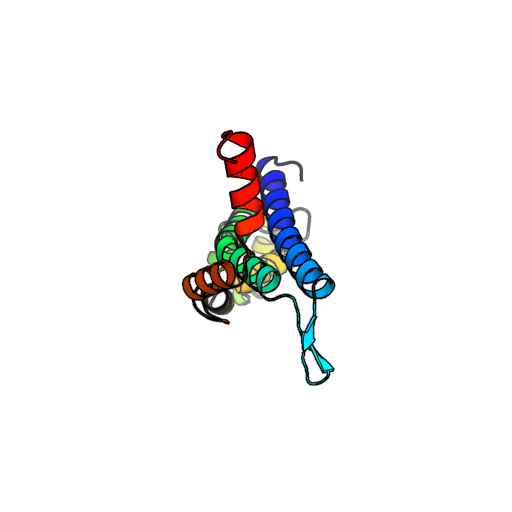 -12.042 -7.502 19.865 1.00 96.62 101 GLU A O 1
ATOM 769 N N . GLU A 1 102 ? -13.757 -8.766 19.163 1.00 98.19 102 GLU A N 1
ATOM 770 C CA . GLU A 1 102 ? -13.172 -9.106 17.865 1.00 98.19 102 GLU A CA 1
ATOM 771 C C . GLU A 1 102 ? -12.925 -7.848 17.026 1.00 98.19 102 GLU A C 1
ATOM 773 O O . GLU A 1 102 ? -11.825 -7.638 16.509 1.00 98.19 102 GLU A O 1
ATOM 778 N N . ARG A 1 103 ? -13.924 -6.957 16.959 1.00 97.38 103 ARG A N 1
ATOM 779 C CA . ARG A 1 103 ? -13.785 -5.677 16.259 1.00 97.38 103 ARG A CA 1
ATOM 780 C C . ARG A 1 103 ? -12.677 -4.823 16.878 1.00 97.38 103 ARG A C 1
ATOM 782 O O . ARG A 1 103 ? -11.896 -4.235 16.137 1.00 97.38 103 ARG A O 1
ATOM 789 N N . MET A 1 104 ? -12.592 -4.753 18.205 1.00 97.19 104 MET A N 1
ATOM 790 C CA . MET A 1 104 ? -11.595 -3.933 18.896 1.00 97.19 104 MET A CA 1
ATOM 791 C C . MET A 1 104 ? -10.175 -4.470 18.735 1.00 97.19 104 MET A C 1
ATOM 793 O O . MET A 1 104 ? -9.255 -3.679 18.542 1.00 97.19 104 MET A O 1
ATOM 797 N N . ARG A 1 105 ? -9.982 -5.793 18.718 1.00 96.88 105 ARG A N 1
ATOM 798 C CA . ARG A 1 105 ? -8.685 -6.399 18.377 1.00 96.88 105 ARG A CA 1
ATOM 799 C C . ARG A 1 105 ? -8.237 -6.006 16.967 1.00 96.88 105 ARG A C 1
ATOM 801 O O . ARG A 1 105 ? -7.085 -5.624 16.787 1.00 96.88 105 ARG A O 1
ATOM 808 N N . MET A 1 106 ? -9.151 -6.021 15.993 1.00 97.81 106 MET A N 1
ATOM 809 C CA . MET A 1 106 ? -8.850 -5.561 14.633 1.00 97.81 106 MET A CA 1
ATOM 810 C C . MET A 1 106 ? -8.520 -4.062 14.591 1.00 97.81 106 MET A C 1
ATOM 812 O O . MET A 1 106 ? -7.548 -3.669 13.955 1.00 97.81 106 MET A O 1
ATOM 816 N N . MET A 1 107 ? -9.283 -3.222 15.299 1.00 97.81 107 MET A N 1
ATOM 817 C CA . MET A 1 107 ? -9.006 -1.780 15.378 1.00 97.81 107 MET A CA 1
ATOM 818 C C . MET A 1 107 ? -7.641 -1.488 16.008 1.00 97.81 107 MET A C 1
ATOM 820 O O . MET A 1 107 ? -6.929 -0.622 15.511 1.00 97.81 107 MET A O 1
ATOM 824 N N . ASN A 1 108 ? -7.248 -2.231 17.047 1.00 97.12 108 ASN A N 1
ATOM 825 C CA . ASN A 1 108 ? -5.925 -2.099 17.659 1.00 97.12 108 ASN A CA 1
ATOM 826 C C . ASN A 1 108 ? -4.805 -2.478 16.688 1.00 97.12 108 ASN A C 1
ATOM 828 O O . ASN A 1 108 ? -3.863 -1.707 16.549 1.00 97.12 108 ASN A O 1
ATOM 832 N N . LEU A 1 109 ? -4.941 -3.591 15.958 1.00 97.75 109 LEU A N 1
ATOM 833 C CA . LEU A 1 109 ? -3.964 -3.968 14.934 1.00 97.75 109 LEU A CA 1
ATOM 834 C C . LEU A 1 109 ? -3.828 -2.881 13.862 1.00 97.75 109 LEU A C 1
ATOM 836 O O . LEU A 1 109 ? -2.716 -2.497 13.512 1.00 97.75 109 LEU A O 1
ATOM 840 N N . ILE A 1 110 ? -4.955 -2.372 13.352 1.00 98.31 110 ILE A N 1
ATOM 841 C CA . ILE A 1 110 ? -4.941 -1.295 12.358 1.00 98.31 110 ILE A CA 1
ATOM 842 C C . ILE A 1 110 ? -4.251 -0.058 12.945 1.00 98.31 110 ILE A C 1
ATOM 844 O O . ILE A 1 110 ? -3.398 0.524 12.281 1.00 98.31 110 ILE A O 1
ATOM 848 N N . ALA A 1 111 ? -4.567 0.335 14.181 1.00 97.50 111 ALA A N 1
ATOM 849 C CA . ALA A 1 111 ? -3.941 1.484 14.830 1.00 97.50 111 ALA A CA 1
ATOM 850 C C . ALA A 1 111 ? -2.424 1.295 14.989 1.00 97.50 111 ALA A C 1
ATOM 852 O O . ALA A 1 111 ? -1.663 2.205 14.658 1.00 97.50 111 ALA A O 1
ATOM 853 N N . ASP A 1 112 ? -1.977 0.116 15.424 1.00 97.50 112 ASP A N 1
ATOM 854 C CA . ASP A 1 112 ? -0.558 -0.200 15.606 1.00 97.50 112 ASP A CA 1
ATOM 855 C C . ASP A 1 112 ? 0.224 -0.073 14.295 1.00 97.50 112 ASP A C 1
ATOM 857 O O . ASP A 1 112 ? 1.276 0.562 14.273 1.00 97.50 112 ASP A O 1
ATOM 861 N N . ILE A 1 113 ? -0.299 -0.614 13.189 1.00 97.62 113 ILE A N 1
ATOM 862 C CA . ILE A 1 113 ? 0.421 -0.647 11.904 1.00 97.62 113 ILE A CA 1
ATOM 863 C C . ILE A 1 113 ? 0.223 0.607 11.041 1.00 97.62 113 ILE A C 1
ATOM 865 O O . ILE A 1 113 ? 0.931 0.767 10.050 1.00 97.62 113 ILE A O 1
ATOM 869 N N . THR A 1 114 ? -0.731 1.486 11.374 1.00 97.75 114 THR A N 1
ATOM 870 C CA . THR A 1 114 ? -1.047 2.669 10.546 1.00 97.75 114 THR A CA 1
ATOM 871 C C . THR A 1 114 ? -0.926 4.013 11.253 1.00 97.75 114 THR A C 1
ATOM 873 O O . THR A 1 114 ? -0.786 5.018 10.563 1.00 97.75 114 THR A O 1
ATOM 876 N N . ALA A 1 115 ? -1.020 4.075 12.583 1.00 96.12 115 ALA A N 1
ATOM 877 C CA . ALA A 1 115 ? -1.212 5.344 13.294 1.00 96.12 115 ALA A CA 1
ATOM 878 C C . ALA A 1 115 ? -0.286 5.543 14.502 1.00 96.12 115 ALA A C 1
ATOM 880 O O . ALA A 1 115 ? 0.091 6.676 14.791 1.00 96.12 115 ALA A O 1
ATOM 881 N N . ARG A 1 116 ? 0.070 4.472 15.218 1.00 95.94 116 ARG A N 1
ATOM 882 C CA . ARG A 1 116 ? 0.942 4.534 16.404 1.00 95.94 116 ARG A CA 1
ATOM 883 C C . ARG A 1 116 ? 2.419 4.465 16.014 1.00 95.94 116 ARG A C 1
ATOM 885 O O . ARG A 1 116 ? 2.750 4.403 14.832 1.00 95.94 116 ARG A O 1
ATOM 892 N N . ASP A 1 117 ? 3.304 4.444 17.008 1.00 97.44 117 ASP A N 1
ATOM 893 C CA . ASP A 1 117 ? 4.764 4.471 16.845 1.00 97.44 117 ASP A CA 1
ATOM 894 C C . ASP A 1 117 ? 5.282 3.490 15.786 1.00 97.44 117 ASP A C 1
ATOM 896 O O . ASP A 1 117 ? 6.107 3.852 14.947 1.00 97.44 117 ASP A O 1
ATOM 900 N N . PHE A 1 118 ? 4.755 2.263 15.772 1.00 97.00 118 PHE A N 1
ATOM 901 C CA . PHE A 1 118 ? 5.144 1.248 14.795 1.00 97.00 118 PHE A CA 1
ATOM 902 C C . PHE A 1 118 ? 4.704 1.602 13.364 1.00 97.00 118 PHE A C 1
ATOM 904 O O . PHE A 1 118 ? 5.499 1.502 12.429 1.00 97.00 118 PHE A O 1
ATOM 911 N N . GLY A 1 119 ? 3.476 2.091 13.184 1.00 97.19 119 GLY A N 1
ATOM 912 C CA . GLY A 1 119 ? 2.989 2.615 11.907 1.00 97.19 119 GLY A CA 1
ATOM 913 C C . GLY A 1 119 ? 3.767 3.843 11.430 1.00 97.19 119 GLY A C 1
ATOM 914 O O . GLY A 1 119 ? 4.129 3.922 10.257 1.00 97.19 119 GLY A O 1
ATOM 915 N N . GLY A 1 120 ? 4.101 4.766 12.335 1.00 96.50 120 GLY A N 1
ATOM 916 C CA . GLY A 1 120 ? 4.937 5.932 12.034 1.00 96.50 120 GLY A CA 1
ATOM 917 C C . GLY A 1 120 ? 6.350 5.543 11.591 1.00 96.50 120 GLY A C 1
ATOM 918 O O . GLY A 1 120 ? 6.851 6.054 10.588 1.00 96.50 120 GLY A O 1
ATOM 919 N N . TYR A 1 121 ? 6.965 4.577 12.279 1.00 96.81 121 TYR A N 1
ATOM 920 C CA . TYR A 1 121 ? 8.236 3.981 11.868 1.00 96.81 121 TYR A CA 1
ATOM 921 C C . TYR A 1 121 ? 8.147 3.384 10.457 1.00 96.81 121 TYR A C 1
ATOM 923 O O . TYR A 1 121 ? 8.978 3.693 9.601 1.00 96.81 121 TYR A O 1
ATOM 931 N N . HIS A 1 122 ? 7.109 2.588 10.182 1.00 96.06 122 HIS A N 1
ATOM 932 C CA . HIS A 1 122 ? 6.903 1.988 8.866 1.00 96.06 122 HIS A CA 1
ATOM 933 C C . HIS A 1 122 ? 6.657 3.012 7.757 1.00 96.06 122 HIS A C 1
ATOM 935 O O . HIS A 1 122 ? 7.149 2.814 6.648 1.00 96.06 122 HIS A O 1
ATOM 941 N N . ALA A 1 123 ? 5.959 4.112 8.043 1.00 95.69 123 ALA A N 1
ATOM 942 C CA . ALA A 1 123 ? 5.734 5.185 7.079 1.00 95.69 123 ALA A CA 1
ATOM 943 C C . ALA A 1 123 ? 7.054 5.803 6.597 1.00 95.69 123 ALA A C 1
ATOM 945 O O . ALA A 1 123 ? 7.275 5.941 5.394 1.00 95.69 123 ALA A O 1
ATOM 946 N N . VAL A 1 124 ? 7.981 6.090 7.514 1.00 95.44 124 VAL A N 1
ATOM 947 C CA . VAL A 1 124 ? 9.307 6.612 7.146 1.00 95.44 124 VAL A CA 1
ATOM 948 C C . VAL A 1 124 ? 10.149 5.537 6.459 1.00 95.44 124 VAL A C 1
ATOM 950 O O . VAL A 1 124 ? 10.781 5.801 5.433 1.00 95.44 124 VAL A O 1
ATOM 953 N N . LEU A 1 125 ? 10.128 4.309 6.986 1.00 95.25 125 LEU A N 1
ATOM 954 C CA . LEU A 1 125 ? 10.874 3.187 6.423 1.00 95.25 125 LEU A CA 1
ATOM 955 C C . LEU A 1 125 ? 10.467 2.917 4.971 1.00 95.25 125 LEU A C 1
ATOM 957 O O . LEU A 1 125 ? 11.337 2.715 4.129 1.00 95.25 125 LEU A O 1
ATOM 961 N N . ALA A 1 126 ? 9.176 3.000 4.650 1.00 94.31 126 ALA A N 1
ATOM 962 C CA . ALA A 1 126 ? 8.674 2.768 3.301 1.00 94.31 126 ALA A CA 1
ATOM 963 C C . ALA A 1 126 ? 9.267 3.721 2.245 1.00 94.31 126 ALA A C 1
ATOM 965 O O . ALA A 1 126 ? 9.307 3.367 1.072 1.00 94.31 126 ALA A O 1
ATOM 966 N N . ILE A 1 127 ? 9.738 4.909 2.644 1.00 92.50 127 ILE A N 1
ATOM 967 C CA . ILE A 1 127 ? 10.339 5.908 1.741 1.00 92.50 127 ILE A CA 1
ATOM 968 C C . ILE A 1 127 ? 11.873 5.806 1.712 1.00 92.50 127 ILE A C 1
ATOM 970 O O . ILE A 1 127 ? 12.490 6.229 0.732 1.00 92.50 127 ILE A O 1
ATOM 974 N N . HIS A 1 128 ? 12.504 5.309 2.782 1.00 92.31 128 HIS A N 1
ATOM 975 C CA . HIS A 1 128 ? 13.951 5.460 2.991 1.00 92.31 128 HIS A CA 1
ATOM 976 C C . HIS A 1 128 ? 14.742 4.175 3.252 1.00 92.31 128 HIS A C 1
ATOM 978 O O . HIS A 1 128 ? 15.970 4.248 3.288 1.00 92.31 128 HIS A O 1
ATOM 984 N N . ALA A 1 129 ? 14.100 3.011 3.397 1.00 87.00 129 ALA A N 1
ATOM 985 C CA . ALA A 1 129 ? 14.787 1.758 3.732 1.00 87.00 129 ALA A CA 1
ATOM 986 C C . ALA A 1 129 ? 15.929 1.401 2.768 1.00 87.00 129 ALA A C 1
ATOM 988 O O . ALA A 1 129 ? 16.966 0.901 3.193 1.00 87.00 129 ALA A O 1
ATOM 989 N N . GLU A 1 130 ? 15.746 1.666 1.475 1.00 79.56 130 GLU A N 1
ATOM 990 C CA . GLU A 1 130 ? 16.669 1.230 0.424 1.00 79.56 130 GLU A CA 1
ATOM 991 C C . GLU A 1 130 ? 17.240 2.396 -0.402 1.00 79.56 130 GLU A C 1
ATOM 993 O O . GLU A 1 130 ? 17.667 2.208 -1.546 1.00 79.56 130 GLU A O 1
ATOM 998 N N . GLY A 1 131 ? 17.228 3.605 0.172 1.00 84.06 131 GLY A N 1
ATOM 999 C CA . GLY A 1 131 ? 17.597 4.861 -0.485 1.00 84.06 131 GLY A CA 1
ATOM 1000 C C . GLY A 1 131 ? 16.416 5.821 -0.631 1.00 84.06 131 GLY A C 1
ATOM 1001 O O . GLY A 1 131 ? 15.295 5.517 -0.242 1.00 84.06 131 GLY A O 1
ATOM 1002 N N . SER A 1 132 ? 16.663 7.021 -1.163 1.00 90.06 132 SER A N 1
ATOM 1003 C CA . SER A 1 132 ? 15.583 7.971 -1.445 1.00 90.06 132 SER A CA 1
ATOM 1004 C C . SER A 1 132 ? 14.811 7.574 -2.705 1.00 90.06 132 SER A C 1
ATOM 1006 O O . SER A 1 132 ? 15.373 7.000 -3.637 1.00 90.06 132 SER A O 1
ATOM 1008 N N . VAL A 1 133 ? 13.547 7.991 -2.797 1.00 90.06 133 VAL A N 1
ATOM 1009 C CA . VAL A 1 133 ? 12.723 7.838 -4.012 1.00 90.06 133 VAL A CA 1
ATOM 1010 C C . VAL A 1 133 ? 13.413 8.424 -5.258 1.00 90.06 133 VAL A C 1
ATOM 1012 O O . VAL A 1 133 ? 13.266 7.911 -6.365 1.00 90.06 133 VAL A O 1
ATOM 1015 N N . GLU A 1 134 ? 14.215 9.480 -5.103 1.00 92.38 134 GLU A N 1
ATOM 1016 C CA . GLU A 1 134 ? 14.999 10.047 -6.208 1.00 92.38 134 GLU A CA 1
ATOM 1017 C C . GLU A 1 134 ? 16.149 9.130 -6.649 1.00 92.38 134 GLU A C 1
ATOM 1019 O O . GLU A 1 134 ? 16.439 9.032 -7.844 1.00 92.38 134 GLU A O 1
ATOM 1024 N N . ALA A 1 135 ? 16.781 8.412 -5.716 1.00 90.75 135 ALA A N 1
ATOM 1025 C CA . ALA A 1 135 ? 17.790 7.412 -6.051 1.00 90.75 135 ALA A CA 1
ATOM 1026 C C . ALA A 1 135 ? 17.192 6.269 -6.886 1.00 90.75 135 ALA A C 1
ATOM 1028 O O . ALA A 1 135 ? 17.806 5.833 -7.861 1.00 90.75 135 ALA A O 1
ATOM 1029 N N . GLU A 1 136 ? 15.971 5.845 -6.565 1.00 91.31 136 GLU A N 1
ATOM 1030 C CA . GLU A 1 136 ? 15.249 4.825 -7.330 1.00 91.31 136 GLU A CA 1
ATOM 1031 C C . GLU A 1 136 ? 14.932 5.299 -8.751 1.00 91.31 136 GLU A C 1
ATOM 1033 O O . GLU A 1 136 ? 15.217 4.585 -9.712 1.00 91.31 136 GLU A O 1
ATOM 1038 N N . LYS A 1 137 ? 14.434 6.534 -8.919 1.00 93.88 137 LYS A N 1
ATOM 1039 C CA . LYS A 1 137 ? 14.209 7.123 -10.253 1.00 93.88 137 LYS A CA 1
ATOM 1040 C C . LYS A 1 137 ? 15.487 7.152 -11.087 1.00 93.88 137 LYS A C 1
ATOM 1042 O O . LYS A 1 137 ? 15.457 6.803 -12.266 1.00 93.88 137 LYS A O 1
ATOM 1047 N N . MET A 1 138 ? 16.617 7.531 -10.485 1.00 94.94 138 MET A N 1
ATOM 1048 C CA . MET A 1 138 ? 17.910 7.512 -11.173 1.00 94.94 138 MET A CA 1
ATOM 1049 C C . MET A 1 138 ? 18.303 6.098 -11.615 1.00 94.94 138 MET A C 1
ATOM 1051 O O . MET A 1 138 ? 18.807 5.933 -12.725 1.00 94.94 138 MET A O 1
ATOM 1055 N N . GLN A 1 139 ? 18.063 5.075 -10.790 1.00 94.19 139 GLN A N 1
ATOM 1056 C CA . GLN A 1 139 ? 18.349 3.686 -11.161 1.00 94.19 139 GLN A CA 1
ATOM 1057 C C . GLN A 1 139 ? 17.428 3.166 -12.265 1.00 94.19 139 GLN A C 1
ATOM 1059 O O . GLN A 1 139 ? 17.901 2.483 -13.174 1.00 94.19 139 GLN A O 1
ATOM 1064 N N . ILE A 1 140 ? 16.144 3.535 -12.246 1.00 96.06 140 ILE A N 1
ATOM 1065 C CA . ILE A 1 140 ? 15.201 3.223 -13.329 1.00 96.06 140 ILE A CA 1
ATOM 1066 C C . ILE A 1 140 ? 15.705 3.821 -14.647 1.00 96.06 140 ILE A C 1
ATOM 1068 O O . ILE A 1 140 ? 15.832 3.100 -15.634 1.00 96.06 140 ILE A O 1
ATOM 1072 N N . LEU A 1 141 ? 16.062 5.111 -14.651 1.00 96.12 141 LEU A N 1
ATOM 1073 C CA . LEU A 1 141 ? 16.569 5.797 -15.845 1.00 96.12 141 LEU A CA 1
ATOM 1074 C C . LEU A 1 141 ? 17.866 5.175 -16.373 1.00 96.12 141 LEU A C 1
ATOM 1076 O O . LEU A 1 141 ? 18.025 5.043 -17.580 1.00 96.12 141 LEU A O 1
ATOM 1080 N N . ARG A 1 142 ? 18.780 4.771 -15.483 1.00 95.81 142 ARG A N 1
ATOM 1081 C CA . ARG A 1 142 ? 20.033 4.097 -15.865 1.00 95.81 142 ARG A CA 1
ATOM 1082 C C . ARG A 1 142 ? 19.815 2.696 -16.430 1.00 95.81 142 ARG A C 1
ATOM 1084 O O . ARG A 1 142 ? 20.610 2.254 -17.250 1.00 95.81 142 ARG A O 1
ATOM 1091 N N . SER A 1 143 ? 18.780 1.997 -15.970 1.00 95.31 143 SER A N 1
ATOM 1092 C CA . SER A 1 143 ? 18.526 0.600 -16.343 1.00 95.31 143 SER A CA 1
ATOM 1093 C C . SER A 1 143 ? 17.661 0.452 -17.598 1.00 95.31 143 SER A C 1
ATOM 1095 O O . SER A 1 143 ? 17.595 -0.634 -18.169 1.00 95.31 143 SER A O 1
ATOM 1097 N N . TYR A 1 144 ? 16.965 1.510 -18.015 1.00 96.50 144 TYR A N 1
ATOM 1098 C CA . TYR A 1 144 ? 16.063 1.488 -19.162 1.00 96.50 144 TYR A CA 1
ATOM 1099 C C . TYR A 1 144 ? 16.804 1.792 -20.471 1.00 96.50 144 TYR A C 1
ATOM 1101 O O . TYR A 1 144 ? 17.477 2.814 -20.573 1.00 96.50 144 TYR A O 1
ATOM 1109 N N . ASP A 1 145 ? 16.635 0.943 -21.490 1.00 95.69 145 ASP A N 1
ATOM 1110 C CA . ASP A 1 145 ? 17.069 1.238 -22.861 1.00 95.69 145 ASP A CA 1
ATOM 1111 C C . ASP A 1 145 ? 15.977 2.046 -23.591 1.00 95.69 145 ASP A C 1
ATOM 1113 O O . ASP A 1 145 ? 14.909 1.500 -23.897 1.00 95.69 145 ASP A O 1
ATOM 1117 N N . PRO A 1 146 ? 16.204 3.339 -23.889 1.00 96.44 146 PRO A N 1
ATOM 1118 C CA . PRO A 1 146 ? 15.212 4.165 -24.559 1.00 96.44 146 PRO A CA 1
ATOM 1119 C C . PRO A 1 146 ? 15.163 3.940 -26.073 1.00 96.44 146 PRO A C 1
ATOM 1121 O O . PRO A 1 146 ? 14.187 4.352 -26.707 1.00 96.44 146 PRO A O 1
ATOM 1124 N N . GLN A 1 147 ? 16.176 3.308 -26.677 1.00 97.75 147 GLN A N 1
ATOM 1125 C CA . GLN A 1 147 ? 16.327 3.253 -28.129 1.00 97.75 147 GLN A CA 1
ATOM 1126 C C . GLN A 1 147 ? 15.128 2.602 -28.841 1.00 97.75 147 GLN A C 1
ATOM 1128 O O . GLN A 1 147 ? 14.677 3.156 -29.848 1.00 97.75 147 GLN A O 1
ATOM 1133 N N . PRO A 1 148 ? 14.523 1.503 -28.340 1.00 97.19 148 PRO A N 1
ATOM 1134 C CA . PRO A 1 148 ? 13.335 0.919 -28.960 1.00 97.19 148 PRO A CA 1
ATOM 1135 C C . PRO A 1 148 ? 12.137 1.878 -28.995 1.00 97.19 148 PRO A C 1
ATOM 1137 O O . PRO A 1 148 ? 11.424 1.944 -30.000 1.00 97.19 148 PRO A O 1
ATOM 1140 N N . ALA A 1 149 ? 11.921 2.639 -27.917 1.00 96.75 149 ALA A N 1
ATOM 1141 C CA . ALA A 1 149 ? 10.856 3.637 -27.846 1.00 96.75 149 ALA A CA 1
ATOM 1142 C C . ALA A 1 149 ? 11.133 4.821 -28.785 1.00 96.75 149 ALA A C 1
ATOM 1144 O O . ALA A 1 149 ? 10.247 5.219 -29.543 1.00 96.75 149 ALA A O 1
ATOM 1145 N N . VAL A 1 150 ? 12.371 5.328 -28.794 1.00 97.75 150 VAL A N 1
ATOM 1146 C CA . VAL A 1 150 ? 12.809 6.420 -29.680 1.00 97.75 150 VAL A CA 1
ATOM 1147 C C . VAL A 1 150 ? 12.657 6.030 -31.150 1.00 97.75 150 VAL A C 1
ATOM 1149 O O . VAL A 1 150 ? 12.058 6.775 -31.922 1.00 97.75 150 VAL A O 1
ATOM 1152 N N . ASN A 1 151 ? 13.125 4.843 -31.540 1.00 97.88 1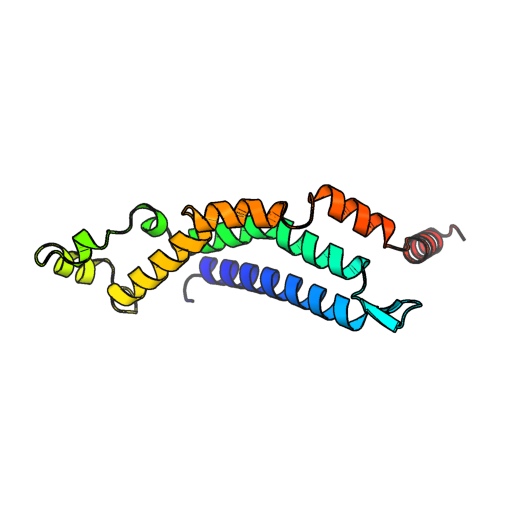51 ASN A N 1
ATOM 1153 C CA . ASN A 1 151 ? 13.019 4.350 -32.915 1.00 97.88 151 ASN A CA 1
ATOM 1154 C C . ASN A 1 151 ? 11.561 4.237 -33.368 1.00 97.88 151 ASN A C 1
ATOM 1156 O O . ASN A 1 151 ? 11.220 4.632 -34.481 1.00 97.88 151 ASN A O 1
ATOM 1160 N N . ARG A 1 152 ? 10.677 3.736 -32.496 1.00 97.50 152 ARG A N 1
ATOM 1161 C CA . ARG A 1 152 ? 9.246 3.634 -32.805 1.00 97.50 152 ARG A CA 1
ATOM 1162 C C . ARG A 1 152 ? 8.608 5.011 -32.993 1.00 97.50 152 ARG A C 1
ATOM 1164 O O . ARG A 1 152 ? 7.826 5.184 -33.924 1.00 97.50 152 ARG A O 1
ATOM 1171 N N . ALA A 1 153 ? 8.962 5.981 -32.149 1.00 98.06 153 ALA A N 1
ATOM 1172 C CA . ALA A 1 153 ? 8.480 7.353 -32.275 1.00 98.06 153 ALA A CA 1
ATOM 1173 C C . ALA A 1 153 ? 8.961 8.012 -33.579 1.00 98.06 153 ALA A C 1
ATOM 1175 O O . ALA A 1 153 ? 8.150 8.595 -34.295 1.00 98.06 153 ALA A O 1
ATOM 1176 N N . ARG A 1 154 ? 10.248 7.860 -33.930 1.00 98.06 154 ARG A N 1
ATOM 1177 C CA . ARG A 1 154 ? 10.817 8.363 -35.195 1.00 98.06 154 ARG A CA 1
ATOM 1178 C C . ARG A 1 154 ? 10.082 7.806 -36.408 1.00 98.06 154 ARG A C 1
ATOM 1180 O O . ARG A 1 154 ? 9.631 8.580 -37.246 1.00 98.06 154 ARG A O 1
ATOM 1187 N N . LYS A 1 155 ? 9.867 6.489 -36.433 1.00 98.00 155 LYS A N 1
ATOM 1188 C CA . LYS A 1 155 ? 9.135 5.817 -37.508 1.00 98.00 155 LYS A CA 1
ATOM 1189 C C . LYS A 1 155 ? 7.719 6.372 -37.685 1.00 98.00 155 LYS A C 1
ATOM 1191 O O . LYS A 1 155 ? 7.299 6.647 -38.803 1.00 98.00 155 LYS A O 1
ATOM 1196 N N . PHE A 1 156 ? 6.971 6.566 -36.596 1.00 97.81 156 PHE A N 1
ATOM 1197 C CA . PHE A 1 156 ? 5.616 7.135 -36.669 1.00 97.81 156 PHE A CA 1
ATOM 1198 C C . PHE A 1 156 ? 5.590 8.605 -37.084 1.00 97.81 156 PHE A C 1
ATOM 1200 O O . PHE A 1 156 ? 4.611 9.051 -37.675 1.00 97.81 156 PHE A O 1
ATOM 1207 N N . ALA A 1 157 ? 6.662 9.341 -36.809 1.00 97.44 157 ALA A N 1
ATOM 1208 C CA . ALA A 1 157 ? 6.826 10.714 -37.257 1.00 97.44 157 ALA A CA 1
ATOM 1209 C C . ALA A 1 157 ? 7.356 10.828 -38.703 1.00 97.44 157 ALA A C 1
ATOM 1211 O O . ALA A 1 157 ? 7.523 11.944 -39.187 1.00 97.44 157 ALA A O 1
ATOM 1212 N N . GLY A 1 158 ? 7.640 9.711 -39.388 1.00 96.75 158 GLY A N 1
ATOM 1213 C CA . GLY A 1 158 ? 8.267 9.720 -40.716 1.00 96.75 158 GLY A CA 1
ATOM 1214 C C . GLY A 1 158 ? 9.705 10.252 -40.705 1.00 96.75 158 GLY A C 1
ATOM 1215 O O . GLY A 1 158 ? 10.173 10.771 -41.712 1.00 96.75 158 GLY A O 1
ATOM 1216 N N . LEU A 1 159 ? 10.385 10.163 -39.558 1.00 93.69 159 LEU A N 1
ATOM 1217 C CA . LEU A 1 159 ? 11.747 10.650 -39.328 1.00 93.69 159 LEU A CA 1
ATOM 1218 C C . LEU A 1 159 ? 12.781 9.524 -39.442 1.00 93.69 159 LEU A C 1
ATOM 1220 O O . LEU A 1 159 ? 13.728 9.514 -38.657 1.00 93.69 159 LEU A O 1
ATOM 1224 N N . ASP A 1 160 ? 12.576 8.550 -40.329 1.00 65.62 160 ASP A N 1
ATOM 1225 C CA . ASP A 1 160 ? 13.564 7.483 -40.539 1.00 65.62 160 ASP A CA 1
ATOM 1226 C C . ASP A 1 160 ? 14.902 8.082 -41.013 1.00 65.62 160 ASP A C 1
ATOM 1228 O O . ASP A 1 160 ? 14.928 8.730 -42.084 1.00 65.62 160 ASP A O 1
#

pLDDT: mean 96.0, std 4.24, range [65.62, 98.75]

Sequence (160 aa):
PKAGHIRDKLAALITYAESVRALTEMAALRGRIDLHGIAYPDPLTTNMAKFTFAKGFHEAVALVQECAGGLLVTGPGQEDWNSPEIRPVLEKYLRGAVPAEERMRMMNLIADITARDFGGYHAVLAIHAEGSVEAEKMQILRSYDPQPAVNRARKFAGLD